Protein AF-A0A6P2D1K9-F1 (afdb_monomer_lite)

Radius of gyration: 13.73 Å; chains: 1; bounding box: 35×22×41 Å

pLDDT: mean 76.03, std 10.29, range [33.34, 86.06]

Foldseek 3Di:
DDPQDDDDDDDDFDAPDPVVLVVQLQVLQVVAPPKDWDDWAWDQDPVRDIDIDIDIDHGPVCVVVSVVSSCVPRVVRPD

Organism: NCBI:txid1210884

Structure (mmCIF, N/CA/C/O backbone):
data_AF-A0A6P2D1K9-F1
#
_entry.id   AF-A0A6P2D1K9-F1
#
loop_
_atom_site.group_PDB
_atom_site.id
_atom_site.type_symbol
_atom_site.label_atom_id
_atom_site.label_alt_id
_atom_site.label_comp_id
_atom_site.label_asym_id
_atom_site.label_entity_id
_atom_site.label_seq_id
_atom_site.pdbx_PDB_ins_code
_atom_site.Cartn_x
_atom_site.Cartn_y
_atom_site.Cartn_z
_atom_site.occupancy
_atom_site.B_iso_or_equiv
_atom_site.auth_seq_id
_atom_site.auth_comp_id
_atom_site.auth_asym_id
_atom_site.auth_atom_id
_atom_site.pdbx_PDB_model_num
ATOM 1 N N . MET A 1 1 ? 12.898 -7.789 -28.141 1.00 43.53 1 MET A N 1
ATOM 2 C CA . MET A 1 1 ? 11.604 -7.345 -27.576 1.00 43.53 1 MET A CA 1
ATOM 3 C C . MET A 1 1 ? 11.455 -7.956 -26.185 1.00 43.53 1 MET A C 1
ATOM 5 O O . MET A 1 1 ? 11.333 -9.168 -26.078 1.00 43.53 1 MET A O 1
ATOM 9 N N . ARG A 1 2 ? 11.597 -7.161 -25.114 1.00 58.81 2 ARG A N 1
ATOM 10 C CA . ARG A 1 2 ? 11.486 -7.642 -23.723 1.00 58.81 2 ARG A CA 1
ATOM 11 C C . ARG A 1 2 ? 10.002 -7.829 -23.404 1.00 58.81 2 ARG A C 1
ATOM 13 O O . ARG A 1 2 ? 9.237 -6.883 -23.554 1.00 58.81 2 ARG A O 1
ATOM 20 N N . ARG A 1 3 ? 9.582 -9.033 -23.008 1.00 61.91 3 ARG A N 1
ATOM 21 C CA . ARG A 1 3 ? 8.195 -9.300 -22.595 1.00 61.91 3 ARG A CA 1
ATOM 22 C C . ARG A 1 3 ? 7.937 -8.564 -21.279 1.00 61.91 3 ARG A C 1
ATOM 24 O O . ARG A 1 3 ? 8.428 -8.985 -20.237 1.00 61.91 3 ARG A O 1
ATOM 31 N N . ILE A 1 4 ? 7.217 -7.447 -21.337 1.00 62.56 4 ILE A N 1
ATOM 32 C CA . ILE A 1 4 ? 6.772 -6.720 -20.145 1.00 62.56 4 ILE A CA 1
ATOM 33 C C . ILE A 1 4 ? 5.512 -7.430 -19.652 1.00 62.56 4 ILE A C 1
ATOM 35 O O . ILE A 1 4 ? 4.457 -7.336 -20.273 1.00 62.56 4 ILE A O 1
ATOM 39 N N . VAL A 1 5 ? 5.641 -8.217 -18.585 1.00 66.81 5 VAL A N 1
ATOM 40 C CA . VAL A 1 5 ? 4.502 -8.881 -17.944 1.00 66.81 5 VAL A CA 1
ATOM 41 C C . VAL A 1 5 ? 3.951 -7.930 -16.889 1.00 66.81 5 VAL A C 1
ATOM 43 O O . VAL A 1 5 ? 4.614 -7.674 -15.888 1.00 66.81 5 VAL A O 1
ATOM 46 N N . ILE A 1 6 ? 2.748 -7.408 -17.116 1.00 71.25 6 ILE A N 1
ATOM 47 C CA . ILE A 1 6 ? 2.000 -6.657 -16.104 1.00 71.25 6 ILE A CA 1
ATOM 48 C C . ILE A 1 6 ? 1.117 -7.669 -15.377 1.00 71.25 6 ILE A C 1
ATOM 50 O O . ILE A 1 6 ? 0.245 -8.278 -15.994 1.00 71.25 6 ILE A O 1
ATOM 54 N N . ARG A 1 7 ? 1.384 -7.896 -14.088 1.00 71.88 7 ARG A N 1
ATOM 55 C CA . ARG A 1 7 ? 0.532 -8.716 -13.222 1.00 71.88 7 ARG A CA 1
ATOM 56 C C . ARG A 1 7 ? -0.347 -7.783 -12.398 1.00 71.88 7 ARG A C 1
ATOM 58 O O . ARG A 1 7 ? 0.168 -6.935 -11.675 1.00 71.88 7 ARG A O 1
ATOM 65 N N . SER A 1 8 ? -1.652 -7.949 -12.537 1.00 75.81 8 SER A N 1
ATOM 66 C CA . SER A 1 8 ? -2.671 -7.225 -11.781 1.00 75.81 8 SER A CA 1
ATOM 67 C C . SER A 1 8 ? -3.459 -8.235 -10.963 1.00 75.81 8 SER A C 1
ATOM 69 O O . SER A 1 8 ? -3.678 -9.358 -11.415 1.00 75.81 8 SER A O 1
ATOM 71 N N . GLY A 1 9 ? -3.864 -7.845 -9.764 1.00 76.56 9 GLY A N 1
ATOM 72 C CA . GLY A 1 9 ? -4.705 -8.659 -8.905 1.00 76.56 9 GLY A CA 1
ATOM 73 C C . GLY A 1 9 ? -5.374 -7.768 -7.878 1.00 76.56 9 GLY A C 1
ATOM 74 O O . GLY A 1 9 ? -4.732 -6.864 -7.345 1.00 76.56 9 GLY A O 1
ATOM 75 N N . ASP A 1 10 ? -6.644 -8.043 -7.628 1.00 78.69 10 ASP A N 1
ATOM 76 C CA . ASP A 1 10 ? -7.415 -7.403 -6.575 1.00 78.69 10 ASP A CA 1
ATOM 77 C C . ASP A 1 10 ? -7.491 -8.372 -5.398 1.00 78.69 10 ASP A C 1
ATOM 79 O O . ASP A 1 10 ? -7.740 -9.567 -5.576 1.00 78.69 10 ASP A O 1
ATOM 83 N N . ILE A 1 11 ? -7.211 -7.871 -4.196 1.00 78.88 11 ILE A N 1
ATOM 84 C CA . ILE A 1 11 ? -7.248 -8.670 -2.975 1.00 78.88 11 ILE A CA 1
ATOM 85 C C . ILE A 1 11 ? -8.042 -7.900 -1.932 1.00 78.88 11 ILE A C 1
ATOM 87 O O . ILE A 1 11 ? -7.742 -6.742 -1.643 1.00 78.88 11 ILE A O 1
ATOM 91 N N . GLU A 1 12 ? -9.035 -8.564 -1.355 1.00 80.81 12 GLU A N 1
ATOM 92 C CA . GLU A 1 12 ? -9.842 -8.032 -0.267 1.00 80.81 12 GLU A CA 1
ATOM 93 C C . GLU A 1 12 ? -9.479 -8.756 1.030 1.00 80.81 12 GLU A C 1
ATOM 95 O O . GLU A 1 12 ? -9.426 -9.986 1.077 1.00 80.81 12 GLU A O 1
ATOM 100 N N . PHE A 1 13 ? -9.220 -7.984 2.084 1.00 75.69 13 PHE A N 1
ATOM 101 C CA . PHE A 1 13 ? -8.956 -8.500 3.422 1.00 75.69 13 PHE A CA 1
ATOM 102 C C . PHE A 1 13 ? -9.912 -7.848 4.413 1.00 75.69 13 PHE A C 1
ATOM 104 O O . PHE A 1 13 ? -10.108 -6.631 4.384 1.00 75.69 13 PHE A O 1
ATOM 111 N N . GLU A 1 14 ? -10.469 -8.652 5.315 1.00 77.62 14 GLU A N 1
ATOM 112 C CA . GLU A 1 14 ? -11.113 -8.136 6.516 1.00 77.62 14 GLU A CA 1
ATOM 113 C C . GLU A 1 14 ? -10.034 -7.920 7.579 1.00 77.62 14 GLU A C 1
ATOM 115 O O . GLU A 1 14 ? -9.297 -8.839 7.934 1.00 77.62 14 GLU A O 1
ATOM 120 N N . VAL A 1 15 ? -9.895 -6.675 8.028 1.00 75.69 15 VAL A N 1
ATOM 121 C CA . VAL A 1 15 ? -8.875 -6.252 8.991 1.00 75.69 15 VAL A CA 1
ATOM 122 C C . VAL A 1 15 ? -9.535 -5.497 10.133 1.00 75.69 15 VAL A C 1
ATOM 124 O O . VAL A 1 15 ? -10.498 -4.761 9.927 1.00 75.69 15 VAL A O 1
ATOM 127 N N . GLU A 1 16 ? -8.993 -5.655 11.337 1.00 73.19 16 GLU A N 1
ATOM 128 C CA . GLU A 1 16 ? -9.505 -4.986 12.537 1.00 73.19 16 GLU A CA 1
ATOM 129 C C . GLU A 1 16 ? -9.298 -3.461 12.483 1.00 73.19 16 GLU A C 1
ATOM 131 O O . GLU A 1 16 ? -10.167 -2.689 12.883 1.00 73.19 16 GLU A O 1
ATOM 136 N N . SER A 1 17 ? -8.163 -3.015 11.932 1.00 77.94 17 SER A N 1
ATOM 137 C CA . SER A 1 17 ? -7.843 -1.598 11.749 1.00 77.94 17 SER A CA 1
ATOM 138 C C . SER A 1 17 ? -7.209 -1.340 10.387 1.00 77.94 17 SER A C 1
ATOM 140 O O . SER A 1 17 ? -6.185 -1.932 10.032 1.00 77.94 17 SER A O 1
ATOM 142 N N . PHE A 1 18 ? -7.804 -0.410 9.637 1.00 79.38 18 PHE A N 1
ATOM 143 C CA . PHE A 1 18 ? -7.282 0.016 8.342 1.00 79.38 18 PHE A CA 1
ATOM 144 C C . PHE A 1 18 ? -5.918 0.702 8.466 1.00 79.38 18 PHE A C 1
ATOM 146 O O . PHE A 1 18 ? -5.033 0.426 7.663 1.00 79.38 18 PHE A O 1
ATOM 153 N N . ASP A 1 19 ? -5.715 1.542 9.483 1.00 78.88 19 ASP A N 1
ATOM 154 C CA . ASP A 1 19 ? -4.456 2.278 9.653 1.00 78.88 19 ASP A CA 1
ATOM 155 C C . ASP A 1 19 ? -3.282 1.326 9.917 1.00 78.88 19 ASP A C 1
ATOM 157 O O . ASP A 1 19 ? -2.203 1.483 9.342 1.00 78.88 19 ASP A O 1
ATOM 161 N N . ALA A 1 20 ? -3.508 0.281 10.723 1.00 81.56 20 ALA A N 1
ATOM 162 C CA . ALA A 1 20 ? -2.512 -0.760 10.969 1.00 81.56 20 ALA A CA 1
ATOM 163 C C . ALA A 1 20 ? -2.195 -1.554 9.690 1.00 81.56 20 ALA A C 1
ATOM 165 O O . ALA A 1 20 ? -1.027 -1.812 9.386 1.00 81.56 20 ALA A O 1
ATOM 166 N N . ALA A 1 21 ? -3.223 -1.900 8.909 1.00 81.56 21 ALA A N 1
ATOM 167 C CA . ALA A 1 21 ? -3.059 -2.580 7.629 1.00 81.56 21 ALA A CA 1
ATOM 168 C C . ALA A 1 21 ? -2.285 -1.716 6.619 1.00 81.56 21 ALA A C 1
ATOM 170 O O . ALA A 1 21 ? -1.297 -2.172 6.044 1.00 81.56 21 ALA A O 1
ATOM 171 N N . ALA A 1 22 ? -2.673 -0.451 6.445 1.00 83.12 22 ALA A N 1
ATOM 172 C CA . ALA A 1 22 ? -2.034 0.487 5.528 1.00 83.12 22 ALA A CA 1
ATOM 173 C C . ALA A 1 22 ? -0.571 0.765 5.908 1.00 83.12 22 ALA A C 1
ATOM 175 O O . ALA A 1 22 ? 0.293 0.819 5.028 1.00 83.12 22 ALA A O 1
ATOM 176 N N . ALA A 1 23 ? -0.262 0.876 7.204 1.00 84.94 23 ALA A N 1
ATOM 177 C CA . ALA A 1 23 ? 1.108 1.027 7.687 1.00 84.94 23 ALA A CA 1
ATOM 178 C C . ALA A 1 23 ? 1.972 -0.202 7.357 1.00 84.94 23 ALA A C 1
ATOM 180 O O . ALA A 1 23 ? 3.087 -0.057 6.848 1.00 84.94 23 ALA A O 1
ATOM 181 N N . THR A 1 24 ? 1.451 -1.413 7.577 1.00 84.81 24 THR A N 1
ATOM 182 C CA . THR A 1 24 ? 2.154 -2.664 7.249 1.00 84.81 24 THR A CA 1
ATOM 183 C C . THR A 1 24 ? 2.382 -2.808 5.749 1.00 84.81 24 THR A C 1
ATOM 185 O O . THR A 1 24 ? 3.501 -3.094 5.324 1.00 84.81 24 THR A O 1
ATOM 188 N N . VAL A 1 25 ? 1.362 -2.524 4.934 1.00 84.19 25 VAL A N 1
ATOM 189 C CA . VAL A 1 25 ? 1.469 -2.504 3.468 1.00 84.19 25 VAL A CA 1
ATOM 190 C C . VAL A 1 25 ? 2.549 -1.519 3.021 1.00 84.19 25 VAL A C 1
ATOM 192 O O . VAL A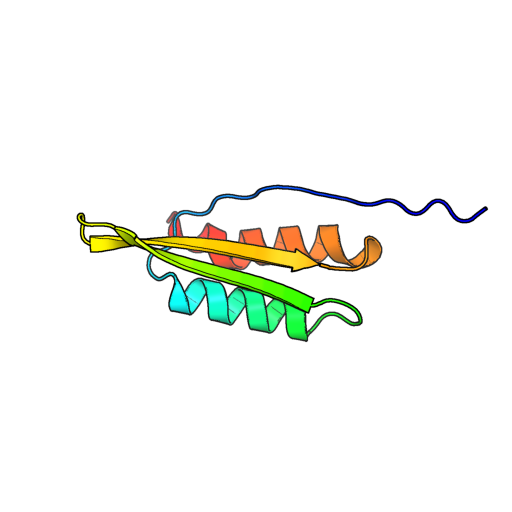 1 25 ? 3.440 -1.875 2.251 1.00 84.19 25 VAL A O 1
ATOM 195 N N . THR A 1 26 ? 2.522 -0.296 3.551 1.00 84.06 26 THR A N 1
ATOM 196 C CA . THR A 1 26 ? 3.504 0.744 3.220 1.00 84.06 26 THR A CA 1
ATOM 197 C C . THR A 1 26 ? 4.919 0.310 3.587 1.00 84.06 26 THR A C 1
ATOM 199 O O . THR A 1 26 ? 5.848 0.516 2.806 1.00 84.06 26 THR A O 1
ATOM 202 N N . LYS A 1 27 ? 5.096 -0.348 4.737 1.00 86.06 27 LYS A N 1
ATOM 203 C CA . LYS A 1 27 ? 6.387 -0.884 5.177 1.00 86.06 27 LYS A CA 1
ATOM 204 C C . LYS A 1 27 ? 6.900 -1.996 4.258 1.00 86.06 27 LYS A C 1
ATOM 206 O O . LYS A 1 27 ? 8.072 -1.966 3.891 1.00 86.06 27 LYS A O 1
ATOM 211 N N . LEU A 1 28 ? 6.039 -2.940 3.868 1.00 83.00 28 LEU A N 1
ATOM 212 C CA . LEU A 1 28 ? 6.391 -4.029 2.947 1.00 83.00 28 LEU A CA 1
ATOM 213 C C . LEU A 1 28 ? 6.815 -3.481 1.580 1.00 83.00 28 LEU A C 1
ATOM 215 O O . LEU A 1 28 ? 7.872 -3.835 1.066 1.00 83.00 28 LEU A O 1
ATOM 219 N N . VAL A 1 29 ? 6.030 -2.554 1.027 1.00 83.88 29 VAL A N 1
ATOM 220 C CA . VAL A 1 29 ? 6.308 -1.929 -0.272 1.00 83.88 29 VAL A CA 1
ATOM 221 C C . VAL A 1 29 ? 7.576 -1.073 -0.226 1.00 83.88 29 VAL A C 1
ATOM 223 O O . VAL A 1 29 ? 8.378 -1.141 -1.151 1.00 83.88 29 VAL A O 1
ATOM 226 N N . SER A 1 30 ? 7.820 -0.334 0.861 1.00 83.00 30 SER A N 1
ATOM 227 C CA . SER A 1 30 ? 9.044 0.472 1.026 1.00 83.00 30 SER A CA 1
ATOM 228 C C . SER A 1 30 ? 10.322 -0.375 1.089 1.00 83.00 30 SER A C 1
ATOM 230 O O . SER A 1 30 ? 11.405 0.123 0.788 1.00 83.00 30 SER A O 1
ATOM 232 N N . GLY A 1 31 ? 10.215 -1.652 1.471 1.00 81.19 31 GLY A N 1
ATOM 233 C CA . GLY A 1 31 ? 11.333 -2.598 1.461 1.00 81.19 31 GLY A CA 1
ATOM 234 C C . GLY A 1 31 ? 11.687 -3.138 0.070 1.00 81.19 31 GLY A C 1
ATOM 235 O O . GLY A 1 31 ? 12.760 -3.714 -0.108 1.00 81.19 31 GLY A O 1
ATOM 236 N N . LEU A 1 32 ? 10.817 -2.949 -0.927 1.00 81.94 32 LEU A N 1
ATOM 237 C CA . LEU A 1 32 ? 10.992 -3.473 -2.278 1.00 81.94 32 LEU A CA 1
ATOM 238 C C . LEU A 1 32 ? 11.555 -2.394 -3.215 1.00 81.94 32 LEU A C 1
ATOM 240 O O . LEU A 1 32 ? 10.995 -1.311 -3.381 1.00 81.94 32 LEU A O 1
ATOM 244 N N . LYS A 1 33 ? 12.671 -2.695 -3.889 1.00 76.81 33 LYS A N 1
ATOM 245 C CA . LYS A 1 33 ? 13.266 -1.767 -4.863 1.00 76.81 33 LYS A CA 1
ATOM 246 C C . LYS A 1 33 ? 12.348 -1.604 -6.077 1.00 76.81 33 LYS A C 1
ATOM 248 O O . LYS A 1 33 ? 11.983 -2.581 -6.719 1.00 76.81 33 LYS A O 1
ATOM 253 N N . GLY A 1 34 ? 12.017 -0.356 -6.416 1.00 76.12 34 GLY A N 1
ATOM 254 C CA . GLY A 1 34 ? 11.156 -0.031 -7.561 1.00 76.12 34 GLY A CA 1
ATOM 255 C C . GLY A 1 34 ? 9.660 -0.243 -7.311 1.00 76.12 34 GLY A C 1
ATOM 256 O O . GLY A 1 34 ? 8.871 -0.162 -8.251 1.00 76.12 34 GLY A O 1
ATOM 257 N N . ALA A 1 35 ? 9.273 -0.513 -6.064 1.00 81.44 35 ALA A N 1
ATOM 258 C CA . ALA A 1 35 ? 7.893 -0.622 -5.631 1.00 81.44 35 ALA A CA 1
ATOM 259 C C . ALA A 1 35 ? 7.412 0.702 -5.018 1.00 81.44 35 ALA A C 1
ATOM 261 O O . ALA A 1 35 ? 8.173 1.386 -4.335 1.00 81.44 35 ALA A O 1
ATOM 262 N N . PHE A 1 36 ? 6.153 1.070 -5.248 1.00 79.88 36 PHE A N 1
ATOM 263 C CA . PHE A 1 36 ? 5.551 2.241 -4.618 1.00 79.88 36 PHE A CA 1
ATOM 264 C C . PHE A 1 36 ? 4.062 2.047 -4.336 1.00 79.88 36 PHE A C 1
ATOM 266 O O . PHE A 1 36 ? 3.338 1.372 -5.075 1.00 79.88 36 PHE A O 1
ATOM 273 N N . VAL A 1 37 ? 3.601 2.673 -3.254 1.00 83.00 37 VAL A N 1
ATOM 274 C CA . VAL A 1 37 ? 2.176 2.803 -2.947 1.00 83.00 37 VAL A CA 1
ATOM 275 C C . VAL A 1 37 ? 1.654 4.017 -3.708 1.00 83.00 37 VAL A C 1
ATOM 277 O O . VAL A 1 37 ? 2.208 5.106 -3.590 1.00 83.00 37 VAL A O 1
ATOM 280 N N . GLY A 1 38 ? 0.637 3.818 -4.542 1.00 80.06 38 GLY A N 1
ATOM 281 C CA . GLY A 1 38 ? 0.065 4.864 -5.386 1.00 80.06 38 GLY A CA 1
ATOM 282 C C . GLY A 1 38 ? -1.053 5.629 -4.689 1.00 80.06 38 GLY A C 1
ATOM 283 O O . GLY A 1 38 ? -0.941 6.828 -4.461 1.00 80.06 38 GLY A O 1
ATOM 284 N N . THR A 1 39 ? -2.143 4.940 -4.360 1.00 79.31 39 THR A N 1
ATOM 285 C CA . THR A 1 39 ? -3.351 5.575 -3.816 1.00 79.31 39 THR A CA 1
ATOM 286 C C . THR A 1 39 ? -3.812 4.809 -2.595 1.00 79.31 39 THR A C 1
ATOM 288 O O . THR A 1 39 ? -3.966 3.594 -2.665 1.00 79.31 39 THR A O 1
ATOM 291 N N . VAL A 1 40 ? -4.028 5.522 -1.494 1.00 82.69 40 VAL A N 1
ATOM 292 C CA . VAL A 1 40 ? -4.609 4.997 -0.258 1.00 82.69 40 VAL A CA 1
ATOM 293 C C . VAL A 1 40 ? -5.917 5.749 -0.056 1.00 82.69 40 VAL A C 1
ATOM 295 O O . VAL A 1 40 ? -5.901 6.925 0.290 1.00 82.69 40 VAL A O 1
ATOM 298 N N . ASN A 1 41 ? -7.037 5.084 -0.315 1.00 78.00 41 ASN A N 1
ATOM 299 C CA . ASN A 1 41 ? -8.367 5.606 -0.031 1.00 78.00 41 ASN A CA 1
ATOM 300 C C . ASN A 1 41 ? -8.891 4.946 1.240 1.00 78.00 41 ASN A C 1
ATOM 302 O O . ASN A 1 41 ? -8.768 3.731 1.391 1.00 78.00 41 ASN A O 1
ATOM 306 N N . SER A 1 42 ? -9.497 5.727 2.126 1.00 76.75 42 SER A N 1
ATOM 307 C CA . SER A 1 42 ? -10.224 5.223 3.286 1.00 76.75 42 SER A CA 1
ATOM 308 C C . SER A 1 42 ? -11.584 5.904 3.376 1.00 76.75 42 SER A C 1
ATOM 310 O O . SER A 1 42 ? -11.690 7.121 3.475 1.00 76.75 42 SER A O 1
ATOM 312 N N . ASP A 1 43 ? -12.630 5.090 3.353 1.00 76.25 43 ASP A N 1
ATOM 313 C CA . ASP A 1 43 ? -14.009 5.492 3.550 1.00 76.25 43 ASP A CA 1
ATOM 314 C C . ASP A 1 43 ? -14.487 4.942 4.889 1.00 76.25 43 ASP A C 1
ATOM 316 O O . ASP A 1 43 ? -14.593 3.729 5.116 1.00 76.25 43 ASP A O 1
ATOM 320 N N . LYS A 1 44 ? -14.787 5.858 5.808 1.00 72.00 44 LYS A N 1
ATOM 321 C CA . LYS A 1 44 ? -15.420 5.513 7.075 1.00 72.00 44 LYS A CA 1
ATOM 322 C C . LYS A 1 44 ? -16.920 5.373 6.833 1.00 72.00 44 LYS A C 1
ATOM 324 O O . LYS A 1 44 ? -17.611 6.358 6.586 1.00 72.00 44 LYS A O 1
ATOM 329 N N . LEU A 1 45 ? -17.413 4.140 6.863 1.00 70.44 45 LEU A N 1
ATOM 330 C CA . LEU A 1 45 ? -18.819 3.832 6.626 1.00 70.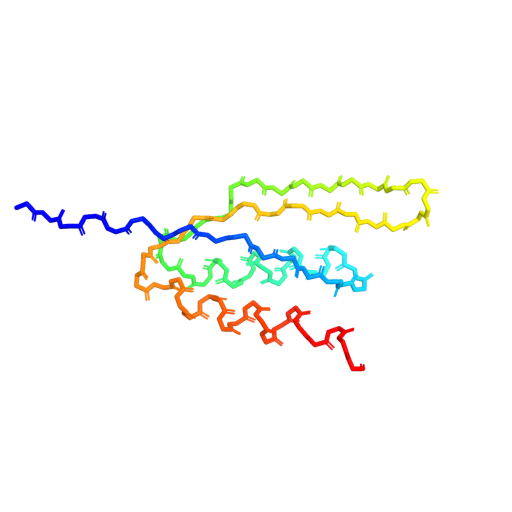44 45 LEU A CA 1
ATOM 331 C C . LEU A 1 45 ? -19.668 4.225 7.844 1.00 70.44 45 LEU A C 1
ATOM 333 O O . LEU A 1 45 ? -19.202 4.251 8.986 1.00 70.44 45 LEU A O 1
ATOM 337 N N . SER A 1 46 ? -20.955 4.484 7.607 1.00 61.62 46 SER A N 1
ATOM 338 C CA . SER A 1 46 ? -21.937 4.880 8.630 1.00 61.62 46 SER A CA 1
ATOM 339 C C . SER A 1 46 ? -22.200 3.816 9.705 1.00 61.62 46 SER A C 1
ATOM 341 O O . SER A 1 46 ? -22.784 4.117 10.740 1.00 61.62 46 SER A O 1
ATOM 343 N N . ASN A 1 47 ? -21.744 2.582 9.486 1.00 66.69 47 ASN A N 1
ATOM 344 C CA . ASN A 1 47 ? -21.797 1.474 10.442 1.00 66.69 47 ASN A CA 1
ATOM 345 C C . ASN A 1 47 ? -20.584 1.428 11.396 1.00 66.69 47 ASN A C 1
ATOM 347 O O . ASN A 1 47 ? -20.450 0.479 12.163 1.00 66.69 47 ASN A O 1
ATOM 351 N N . GLY A 1 48 ? -19.676 2.406 11.319 1.00 68.00 48 GLY A N 1
ATOM 352 C CA . GLY A 1 48 ? -18.448 2.449 12.113 1.00 68.00 48 GLY A CA 1
ATOM 353 C C . GLY A 1 48 ? -17.298 1.598 11.562 1.00 68.00 48 GLY A C 1
ATOM 354 O O . GLY A 1 48 ? -16.191 1.698 12.088 1.00 68.00 48 GLY A O 1
ATOM 355 N N . LYS A 1 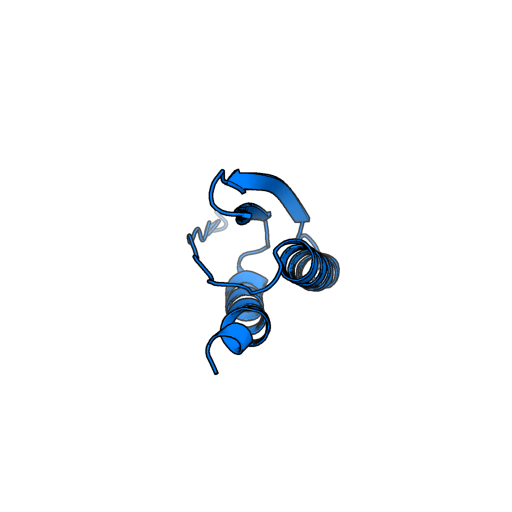49 ? -17.510 0.812 10.494 1.00 70.88 49 LYS A N 1
ATOM 356 C CA . LYS A 1 49 ? -16.445 0.067 9.806 1.00 70.88 49 LYS A CA 1
ATOM 357 C C . LYS A 1 49 ? -15.679 0.984 8.854 1.00 70.88 49 LYS A C 1
ATOM 359 O O . LYS A 1 49 ? -16.252 1.863 8.212 1.00 70.88 49 LYS A O 1
ATOM 364 N N . VAL A 1 50 ? -14.376 0.758 8.731 1.00 76.31 50 VAL A N 1
ATOM 365 C CA . VAL A 1 50 ? -13.538 1.448 7.746 1.00 76.31 50 VAL A CA 1
ATOM 366 C C . VAL A 1 50 ? -13.342 0.513 6.566 1.00 76.31 50 VAL A C 1
ATOM 368 O O . VAL A 1 50 ? -12.857 -0.603 6.728 1.00 76.31 50 VAL A O 1
ATOM 371 N N . ARG A 1 51 ? -13.721 0.966 5.375 1.00 77.94 51 ARG A N 1
ATOM 372 C CA . ARG A 1 51 ? -13.311 0.336 4.125 1.00 77.94 51 ARG A CA 1
ATOM 373 C C . ARG A 1 51 ? -12.173 1.165 3.571 1.00 77.94 51 ARG A C 1
ATOM 375 O O . ARG A 1 51 ? -12.278 2.380 3.517 1.00 77.94 51 ARG A O 1
ATOM 382 N N . GLY A 1 52 ? -11.105 0.532 3.126 1.00 81.06 52 GLY A N 1
ATOM 383 C CA . GLY A 1 52 ? -10.092 1.263 2.390 1.00 81.06 52 GLY A CA 1
ATOM 384 C C . GLY A 1 52 ? -9.528 0.454 1.247 1.00 81.06 52 GLY A C 1
ATOM 385 O O . GLY A 1 52 ? -9.607 -0.772 1.228 1.00 81.06 52 GLY A O 1
ATOM 386 N N . ALA A 1 53 ? -9.007 1.176 0.268 1.00 82.38 53 ALA A N 1
ATOM 387 C CA . ALA A 1 53 ? -8.454 0.640 -0.956 1.00 82.38 53 ALA A CA 1
ATOM 388 C C . ALA A 1 53 ? -7.030 1.163 -1.111 1.00 82.38 53 ALA A C 1
ATOM 390 O O . ALA A 1 53 ? -6.794 2.372 -1.073 1.00 82.38 53 ALA A O 1
ATOM 391 N N . VAL A 1 54 ? -6.082 0.246 -1.292 1.00 83.12 54 VAL A N 1
ATOM 392 C CA . VAL A 1 54 ? -4.671 0.583 -1.477 1.00 83.12 54 VAL A CA 1
ATOM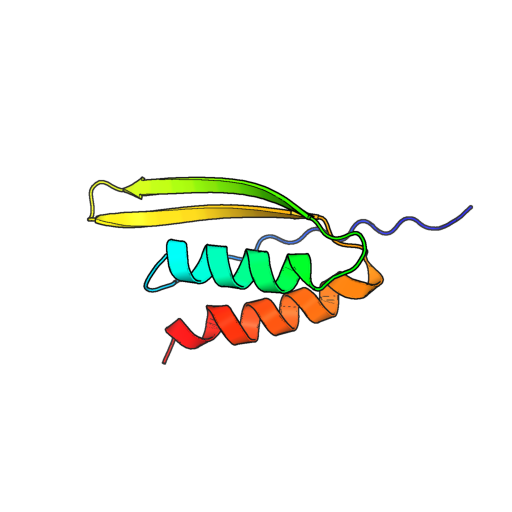 393 C C . VAL A 1 54 ? -4.218 0.082 -2.839 1.00 83.12 54 VAL A C 1
ATOM 395 O O . VAL A 1 54 ? -4.164 -1.118 -3.087 1.00 83.12 54 VAL A O 1
ATOM 398 N N . THR A 1 55 ? -3.875 1.008 -3.729 1.00 84.94 55 THR A N 1
ATOM 399 C CA . THR A 1 55 ? -3.293 0.696 -5.036 1.00 84.94 55 THR A CA 1
ATOM 400 C C . THR A 1 55 ? -1.778 0.717 -4.925 1.00 84.94 55 THR A C 1
ATOM 402 O O . THR A 1 55 ? -1.197 1.724 -4.518 1.00 84.94 55 THR A O 1
ATOM 405 N N . MET A 1 56 ? -1.126 -0.372 -5.323 1.00 83.56 56 MET A N 1
ATOM 406 C CA . MET A 1 56 ? 0.328 -0.527 -5.265 1.00 83.56 56 MET A CA 1
ATOM 407 C C . MET A 1 56 ? 0.879 -0.894 -6.637 1.00 83.56 56 MET A C 1
ATOM 409 O O . MET A 1 56 ? 0.228 -1.582 -7.422 1.00 83.56 56 MET A O 1
ATOM 413 N N . ARG A 1 57 ? 2.107 -0.463 -6.917 1.00 83.31 57 ARG A N 1
ATOM 414 C CA . ARG A 1 57 ? 2.856 -0.855 -8.109 1.00 83.31 57 ARG A CA 1
ATOM 415 C C . ARG A 1 57 ? 4.180 -1.456 -7.694 1.00 83.31 57 ARG A C 1
ATOM 417 O O . ARG A 1 57 ? 4.955 -0.801 -7.009 1.00 83.31 57 ARG A O 1
ATOM 424 N N . VAL A 1 58 ? 4.438 -2.682 -8.135 1.00 82.06 58 VAL A N 1
ATOM 425 C CA . VAL A 1 58 ? 5.677 -3.410 -7.849 1.00 82.06 58 VAL A CA 1
ATOM 426 C C . VAL A 1 58 ? 6.226 -4.072 -9.114 1.00 82.06 58 VAL A C 1
ATOM 428 O O . VAL A 1 58 ? 5.442 -4.409 -10.007 1.00 82.06 58 VAL A O 1
ATOM 431 N N . PRO A 1 59 ? 7.551 -4.276 -9.218 1.00 82.12 59 PRO A N 1
ATOM 432 C CA . PRO A 1 59 ? 8.136 -5.077 -10.288 1.00 82.12 59 PRO A CA 1
ATOM 433 C C . PRO A 1 59 ? 7.603 -6.514 -10.262 1.00 82.12 59 PRO A C 1
ATOM 435 O O . PRO A 1 59 ? 7.342 -7.071 -9.193 1.00 82.12 59 PRO A O 1
ATOM 438 N N . ALA A 1 60 ? 7.455 -7.130 -11.437 1.00 76.88 60 ALA A N 1
ATOM 439 C CA . ALA A 1 60 ? 6.846 -8.455 -11.567 1.00 76.88 60 ALA A CA 1
ATOM 440 C C . ALA A 1 60 ? 7.619 -9.544 -10.802 1.00 76.88 60 ALA A C 1
ATOM 442 O O . ALA A 1 60 ? 6.999 -10.469 -10.284 1.00 76.88 60 ALA A O 1
ATOM 443 N N . GLU A 1 61 ? 8.944 -9.413 -10.678 1.00 81.12 61 GLU A N 1
ATOM 444 C CA . GLU A 1 61 ? 9.790 -10.301 -9.871 1.00 81.12 61 GLU A CA 1
ATOM 445 C C . GLU A 1 61 ? 9.488 -10.272 -8.362 1.00 81.12 61 GLU A C 1
ATOM 447 O O . GLU A 1 61 ? 9.811 -11.226 -7.660 1.00 81.12 61 GLU A O 1
ATOM 452 N N . HIS A 1 62 ? 8.854 -9.210 -7.858 1.00 80.56 62 HIS A N 1
ATOM 453 C CA . HIS A 1 62 ? 8.553 -9.032 -6.435 1.00 80.56 62 HIS A CA 1
ATOM 454 C C . HIS A 1 62 ? 7.072 -9.233 -6.088 1.00 80.56 62 HIS A C 1
ATOM 456 O O . HIS A 1 62 ? 6.729 -9.287 -4.908 1.00 80.56 62 HIS A O 1
ATOM 462 N N . LEU A 1 63 ? 6.193 -9.373 -7.087 1.00 78.88 63 LEU A N 1
ATOM 463 C CA . LEU A 1 63 ? 4.747 -9.488 -6.878 1.00 78.88 63 LEU A CA 1
ATOM 464 C C . LEU A 1 63 ? 4.359 -10.753 -6.102 1.00 78.88 63 LEU A C 1
ATOM 466 O O . LEU A 1 63 ? 3.558 -10.675 -5.175 1.00 78.88 63 LEU A O 1
ATOM 470 N N . ASP A 1 64 ? 4.956 -11.897 -6.439 1.00 81.06 64 ASP A N 1
ATOM 471 C CA . ASP A 1 64 ? 4.622 -13.174 -5.795 1.00 81.06 64 ASP A CA 1
ATOM 472 C C . ASP A 1 64 ? 5.043 -13.180 -4.309 1.00 81.06 64 ASP A C 1
ATOM 474 O O . ASP A 1 64 ? 4.303 -13.664 -3.452 1.00 81.06 64 ASP A O 1
ATOM 478 N N . GLY A 1 65 ? 6.189 -12.565 -3.986 1.00 83.19 65 GLY A N 1
ATOM 479 C CA . GLY A 1 65 ? 6.644 -12.374 -2.603 1.00 83.19 65 GLY A CA 1
ATOM 480 C C . GLY A 1 65 ? 5.756 -11.401 -1.825 1.00 83.19 65 GLY A C 1
ATOM 481 O O . GLY A 1 65 ? 5.317 -11.718 -0.723 1.00 83.19 65 GLY A O 1
ATOM 482 N N . LEU A 1 66 ? 5.404 -10.264 -2.438 1.00 81.75 66 LEU A N 1
ATOM 483 C CA . LEU A 1 66 ? 4.499 -9.289 -1.830 1.00 81.75 66 LEU A CA 1
ATOM 484 C C . LEU A 1 66 ? 3.126 -9.905 -1.530 1.00 81.75 66 LEU A C 1
ATOM 486 O O . LEU A 1 66 ? 2.579 -9.663 -0.461 1.00 81.75 66 LEU A O 1
ATOM 490 N N . MET A 1 67 ? 2.568 -10.715 -2.435 1.00 80.38 67 MET A N 1
ATOM 491 C CA . MET A 1 67 ? 1.293 -11.400 -2.188 1.00 80.38 67 MET A CA 1
ATOM 492 C C . MET A 1 67 ? 1.373 -12.368 -1.004 1.00 80.38 67 MET A C 1
ATOM 494 O O . MET A 1 67 ? 0.429 -12.446 -0.215 1.00 80.38 67 MET A O 1
ATOM 498 N N . LEU A 1 68 ? 2.488 -13.091 -0.855 1.00 83.56 68 LEU A N 1
ATOM 499 C CA . LEU A 1 68 ? 2.699 -13.993 0.274 1.00 83.56 68 LEU A CA 1
ATOM 500 C C . LEU A 1 68 ? 2.765 -13.220 1.599 1.00 83.56 68 LEU A C 1
ATOM 502 O O . LEU A 1 68 ? 2.107 -13.609 2.565 1.00 83.56 68 LEU A O 1
ATOM 506 N N . ASP A 1 69 ? 3.506 -12.113 1.627 1.00 83.50 69 ASP A N 1
ATOM 507 C CA . ASP A 1 69 ? 3.651 -11.264 2.810 1.00 83.50 69 ASP A CA 1
ATOM 508 C C . ASP A 1 69 ? 2.340 -10.557 3.168 1.00 83.50 69 ASP A C 1
ATOM 510 O O . ASP A 1 69 ? 1.938 -10.565 4.330 1.00 83.50 69 ASP A O 1
ATOM 514 N N . LEU A 1 70 ? 1.613 -10.027 2.176 1.00 82.44 70 LEU A N 1
ATOM 515 C CA . LEU A 1 70 ? 0.283 -9.443 2.369 1.00 82.44 70 LEU A CA 1
ATOM 516 C C . LEU A 1 70 ? -0.681 -10.467 2.964 1.00 82.44 70 LEU A C 1
ATOM 518 O O . LEU A 1 70 ? -1.356 -10.175 3.946 1.00 82.44 70 LEU A O 1
ATOM 522 N N . ARG A 1 71 ? -0.707 -11.692 2.427 1.00 81.50 71 ARG A N 1
ATOM 523 C CA . ARG A 1 71 ? -1.528 -12.774 2.981 1.00 81.50 71 ARG A CA 1
ATOM 524 C C . ARG A 1 71 ? -1.107 -13.136 4.404 1.00 81.50 71 ARG A C 1
ATOM 526 O O . ARG A 1 71 ? -1.967 -13.423 5.229 1.00 81.50 71 ARG A O 1
ATOM 533 N N . ARG A 1 72 ? 0.192 -13.141 4.701 1.00 81.25 72 ARG A N 1
ATOM 534 C CA . ARG A 1 72 ? 0.716 -13.485 6.027 1.00 81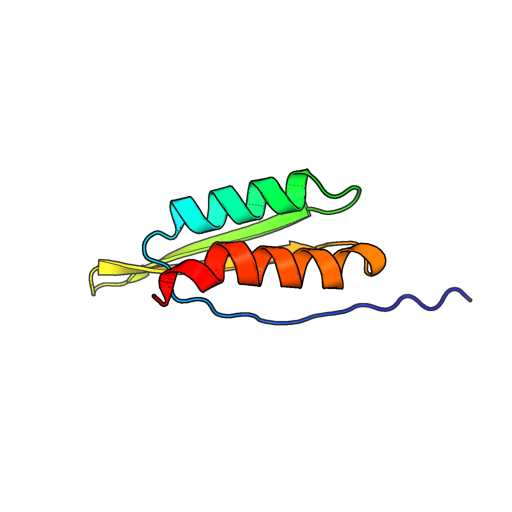.25 72 ARG A CA 1
ATOM 535 C C . ARG A 1 72 ? 0.416 -12.419 7.071 1.00 81.25 72 ARG A C 1
ATOM 537 O O . ARG A 1 72 ? 0.149 -12.772 8.212 1.00 81.25 72 ARG A O 1
ATOM 544 N N . GLU A 1 73 ? 0.497 -11.148 6.709 1.00 80.06 73 GLU A N 1
ATOM 545 C CA . GLU A 1 73 ? 0.335 -10.041 7.648 1.00 80.06 73 GLU A CA 1
ATOM 546 C C . GLU A 1 73 ? -1.127 -9.609 7.786 1.00 80.06 73 GLU A C 1
ATOM 548 O O . GLU A 1 73 ? -1.599 -9.434 8.905 1.00 80.06 73 GLU A O 1
ATOM 553 N N . LEU A 1 74 ? -1.873 -9.513 6.679 1.00 76.44 74 LEU A N 1
ATOM 554 C CA . LEU A 1 74 ? -3.285 -9.107 6.687 1.00 76.44 74 LEU A CA 1
ATOM 555 C C . LEU A 1 74 ? -4.237 -10.286 6.922 1.00 76.44 74 LEU A C 1
ATOM 557 O O . LEU A 1 74 ? -5.293 -10.111 7.519 1.00 76.44 74 LEU A O 1
ATOM 561 N N . GLY A 1 75 ? -3.861 -11.504 6.518 1.00 67.75 75 GLY A N 1
ATOM 562 C CA . GLY A 1 75 ? -4.675 -12.707 6.733 1.00 67.75 75 GLY A CA 1
ATOM 563 C C . GLY A 1 75 ? -4.684 -13.228 8.175 1.00 67.75 75 GLY A C 1
ATOM 564 O O . GLY A 1 75 ? -5.430 -14.155 8.476 1.00 67.75 75 GLY A O 1
ATOM 565 N N . LYS A 1 76 ? -3.881 -12.649 9.080 1.00 60.19 76 LYS A N 1
ATOM 566 C CA . LYS A 1 76 ? -3.871 -13.004 10.512 1.00 60.19 76 LYS A CA 1
ATOM 567 C C . LYS A 1 76 ? -5.099 -12.507 11.280 1.00 60.19 76 LYS A 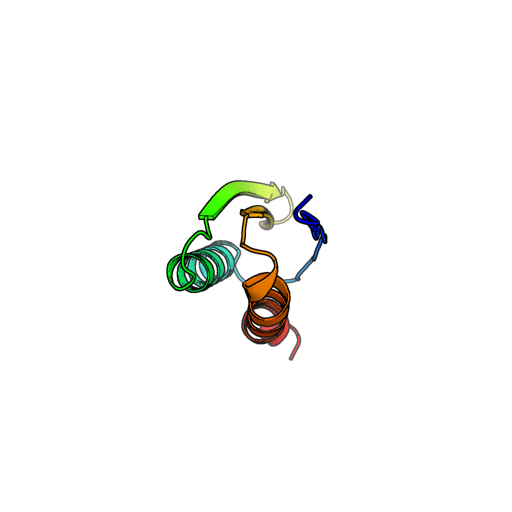C 1
ATOM 569 O O . LYS A 1 76 ? -5.322 -12.998 12.377 1.00 60.19 76 LYS A O 1
ATOM 574 N N . GLY A 1 77 ? -5.898 -11.596 10.719 1.00 47.00 77 GLY A N 1
ATOM 575 C CA . GLY A 1 77 ? -7.141 -11.121 11.343 1.00 47.00 77 GLY A CA 1
ATOM 576 C C . GLY A 1 77 ? -8.295 -12.136 11.350 1.00 47.00 77 GLY A C 1
ATOM 577 O O . GLY A 1 77 ? -9.368 -11.810 11.842 1.00 47.00 77 GLY A O 1
ATOM 578 N N . ALA A 1 78 ? -8.100 -13.338 10.791 1.00 39.50 78 ALA A N 1
ATOM 579 C CA . ALA A 1 78 ? -9.132 -14.368 10.646 1.00 39.50 78 ALA A CA 1
ATOM 580 C C . ALA A 1 78 ? -9.047 -15.524 11.668 1.00 39.50 78 ALA A C 1
ATOM 582 O O . ALA A 1 78 ? -9.697 -16.546 11.454 1.00 39.50 78 ALA A O 1
ATOM 583 N N . ASN A 1 79 ? -8.259 -15.394 12.743 1.00 33.34 79 ASN A N 1
ATOM 584 C CA . ASN A 1 79 ? -8.204 -16.378 13.836 1.00 33.34 79 ASN A CA 1
ATOM 585 C C . ASN A 1 79 ? -8.588 -15.755 15.174 1.00 33.34 79 ASN A C 1
ATOM 587 O O . ASN A 1 79 ? -7.966 -14.728 15.523 1.00 33.34 79 ASN A O 1
#

Sequence (79 aa):
MRRIVIRSGDIEFEVESFDAAAATVTKLVSGLKGAFVGTVNSDKLSNGKVRGAVTMRVPAEHLDGLMLDLRRELGKGAN

InterPro domains:
  IPR025645 Domain of unknown function DUF4349 [PF14257] (4-76)

Secondary structure (DSSP, 8-state):
---------------S-HHHHHHHHHHHHHTSTT-EEEEEEEEE-TTSPEEEEEEEE--HHHHHHHHHHHHHHHGGGG-